Protein AF-A0A7K3RYZ8-F1 (afdb_monomer_lite)

Organism: NCBI:txid66428

Foldseek 3Di:
DQLVVVLVVLLVCLVPPPCSLVVVLVVCVVCVVVCCVRHPPVSSVSSPCSVVPDPPDDDPPPPDDPPDDDDDDD

Radius of gyration: 22.55 Å; chains: 1; bounding box: 45×24×78 Å

Secondary structure (DSSP, 8-state):
-HHHHHHHHHHHHHHHSTTHHHHHHHHHHHSHHHHTTTS-HHHHHHHHHHHHHS--------------------

Sequence (74 aa):
EGAARFDRGLVECARDVPGFAALVTRWLADAPEEWAAVVGPSARRTVEALETSRPSMPMPMQAAGREHGSLRPA

Structure (mmC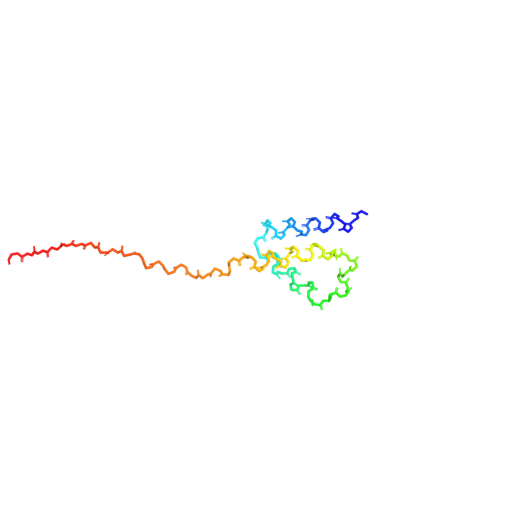IF, N/CA/C/O backbone):
data_AF-A0A7K3RYZ8-F1
#
_entry.id   AF-A0A7K3RYZ8-F1
#
loop_
_atom_site.group_PDB
_atom_site.id
_atom_site.type_symbol
_atom_site.label_atom_id
_atom_site.label_alt_id
_atom_site.label_comp_id
_atom_site.label_asym_id
_atom_site.label_entity_id
_atom_site.label_seq_id
_atom_site.pdbx_PDB_ins_code
_atom_site.Cartn_x
_atom_site.Cartn_y
_atom_site.Cartn_z
_atom_site.occupancy
_atom_site.B_iso_or_equiv
_atom_site.auth_seq_id
_atom_site.auth_comp_id
_atom_site.auth_asym_id
_atom_site.auth_atom_id
_atom_site.pdbx_PDB_model_num
ATOM 1 N N . GLU A 1 1 ? 1.926 2.645 -18.966 1.00 63.53 1 GLU A N 1
ATOM 2 C CA . GLU A 1 1 ? 0.835 3.256 -18.165 1.00 63.53 1 GLU A CA 1
ATOM 3 C C . GLU A 1 1 ? 0.241 2.344 -17.079 1.00 63.53 1 GLU A C 1
ATOM 5 O O . GLU A 1 1 ? -0.297 2.865 -16.111 1.00 63.53 1 GLU A O 1
ATOM 10 N N . GLY A 1 2 ? 0.364 1.010 -17.168 1.00 79.88 2 GLY A N 1
ATOM 11 C CA . GLY A 1 2 ? -0.230 0.083 -16.187 1.00 79.88 2 GLY A CA 1
ATOM 12 C C . GLY A 1 2 ? 0.280 0.227 -14.746 1.00 79.88 2 GLY A C 1
ATOM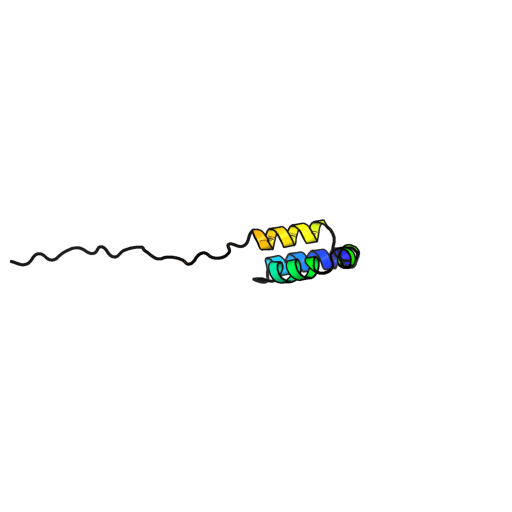 13 O O . GLY A 1 2 ? -0.537 0.323 -13.838 1.00 79.88 2 GLY A O 1
ATOM 14 N N . ALA A 1 3 ? 1.600 0.320 -14.537 1.00 85.12 3 ALA A N 1
ATOM 15 C CA . ALA A 1 3 ? 2.193 0.419 -13.195 1.00 85.12 3 ALA A CA 1
ATOM 16 C C . ALA A 1 3 ? 1.716 1.662 -12.422 1.00 85.12 3 ALA A C 1
ATOM 18 O O . ALA A 1 3 ? 1.289 1.558 -11.281 1.00 85.12 3 ALA A O 1
ATOM 19 N N . ALA A 1 4 ? 1.656 2.826 -13.079 1.00 90.19 4 ALA A N 1
ATOM 20 C CA . ALA A 1 4 ? 1.146 4.049 -12.454 1.00 90.19 4 ALA A CA 1
ATOM 21 C C . ALA A 1 4 ? -0.344 3.944 -12.074 1.00 90.19 4 ALA A C 1
ATOM 23 O O . ALA A 1 4 ? -0.776 4.484 -11.055 1.00 90.19 4 ALA A O 1
ATOM 24 N N . ARG A 1 5 ? -1.146 3.240 -12.884 1.00 93.69 5 ARG A N 1
ATOM 25 C CA . ARG A 1 5 ? -2.563 2.997 -12.581 1.00 93.69 5 ARG A CA 1
ATOM 26 C C . ARG A 1 5 ? -2.733 1.988 -11.443 1.00 93.69 5 ARG A C 1
ATOM 28 O O . ARG A 1 5 ? -3.615 2.179 -10.610 1.00 93.69 5 ARG A O 1
ATOM 35 N N . PHE A 1 6 ? -1.888 0.959 -11.397 1.00 94.06 6 PHE A N 1
ATOM 36 C CA . PHE A 1 6 ? -1.839 -0.008 -10.304 1.00 94.06 6 PHE A CA 1
ATOM 37 C C . PHE A 1 6 ? -1.462 0.667 -8.983 1.00 94.06 6 PHE A C 1
ATOM 39 O O . PHE A 1 6 ? -2.210 0.553 -8.019 1.00 94.06 6 PHE A O 1
ATOM 46 N N . ASP A 1 7 ? -0.381 1.451 -8.967 1.00 95.88 7 ASP A N 1
ATOM 47 C CA . ASP A 1 7 ? 0.078 2.216 -7.803 1.00 95.88 7 ASP A CA 1
ATOM 48 C C . ASP A 1 7 ? -1.030 3.099 -7.223 1.00 95.88 7 ASP A C 1
ATOM 50 O O . ASP A 1 7 ? -1.264 3.121 -6.012 1.00 95.88 7 ASP A O 1
ATOM 54 N N . ARG A 1 8 ? -1.755 3.807 -8.096 1.00 96.31 8 ARG A N 1
ATOM 55 C CA . ARG A 1 8 ? -2.889 4.635 -7.688 1.00 96.31 8 ARG A CA 1
ATOM 56 C C . ARG A 1 8 ? -3.997 3.800 -7.045 1.00 96.31 8 ARG A C 1
ATOM 58 O O . ARG A 1 8 ? -4.461 4.165 -5.969 1.00 96.31 8 ARG A O 1
ATOM 65 N N . GLY A 1 9 ? -4.391 2.694 -7.674 1.00 97.19 9 GLY A N 1
ATOM 66 C CA . GLY A 1 9 ? -5.418 1.800 -7.133 1.00 97.19 9 GLY A CA 1
ATOM 67 C C . GLY A 1 9 ? -5.008 1.182 -5.795 1.00 97.19 9 GLY A C 1
ATOM 68 O O . GLY A 1 9 ? -5.817 1.113 -4.877 1.00 97.19 9 GLY A O 1
ATOM 69 N N . LEU A 1 10 ? -3.733 0.814 -5.644 1.00 96.44 10 LEU A N 1
ATOM 70 C CA . LEU A 1 10 ? -3.180 0.283 -4.399 1.00 96.44 10 LEU A CA 1
ATOM 71 C C . LEU A 1 10 ? -3.319 1.289 -3.248 1.00 96.44 10 LEU A C 1
ATOM 73 O O . LEU A 1 10 ? -3.751 0.932 -2.151 1.00 96.44 10 LEU A O 1
ATOM 77 N N . VAL A 1 11 ? -2.974 2.553 -3.510 1.00 97.50 11 VAL A N 1
ATOM 78 C CA . VAL A 1 11 ? -3.077 3.646 -2.534 1.00 97.50 11 VAL A CA 1
ATOM 79 C C . VAL A 1 11 ? -4.535 3.974 -2.210 1.00 97.50 11 VAL A C 1
ATOM 81 O O . VAL A 1 11 ? -4.850 4.204 -1.045 1.00 97.50 11 VAL A O 1
ATOM 84 N N . GLU A 1 12 ? -5.423 3.989 -3.206 1.00 97.88 12 GLU A N 1
ATOM 85 C CA . GLU A 1 12 ? -6.864 4.191 -2.999 1.00 97.88 12 GLU A CA 1
ATOM 86 C C . GLU A 1 12 ? -7.443 3.069 -2.114 1.00 97.88 12 GLU A C 1
ATOM 88 O O . GLU A 1 12 ? -8.013 3.354 -1.062 1.00 97.88 12 GLU A O 1
ATOM 93 N N . CYS A 1 13 ? -7.168 1.795 -2.419 1.00 97.31 13 CYS A N 1
ATOM 94 C CA . CYS A 1 13 ? -7.594 0.671 -1.579 1.00 97.31 13 CYS A CA 1
ATOM 95 C C . CYS A 1 13 ? -7.033 0.738 -0.150 1.00 97.31 13 CYS A C 1
ATOM 97 O O . CYS A 1 13 ? -7.756 0.456 0.803 1.00 97.31 13 CYS A O 1
ATOM 99 N N . ALA A 1 14 ? -5.769 1.133 0.029 1.00 96.44 14 ALA A N 1
ATOM 100 C CA . ALA A 1 14 ? -5.161 1.268 1.355 1.00 96.44 14 ALA A CA 1
ATOM 101 C C . ALA A 1 14 ? -5.806 2.362 2.218 1.00 96.44 14 ALA A C 1
ATOM 103 O O . ALA A 1 14 ? -5.770 2.262 3.445 1.00 96.44 14 ALA A O 1
ATOM 104 N N . ARG A 1 15 ? -6.394 3.388 1.594 1.00 95.25 15 ARG A N 1
ATOM 105 C CA . ARG A 1 15 ? -7.135 4.452 2.285 1.00 95.25 15 ARG A CA 1
ATOM 106 C C . ARG A 1 15 ? -8.564 4.034 2.606 1.00 95.25 15 ARG A C 1
ATOM 108 O O . ARG A 1 15 ? -9.028 4.276 3.718 1.00 95.25 15 ARG A O 1
ATOM 115 N N . ASP A 1 16 ? -9.229 3.397 1.650 1.00 96.62 16 ASP A N 1
ATOM 116 C CA . ASP A 1 16 ? -10.672 3.163 1.716 1.00 96.62 16 ASP A CA 1
ATOM 117 C C . ASP A 1 16 ? -11.034 1.852 2.424 1.00 96.62 16 ASP A C 1
ATOM 119 O O . ASP A 1 16 ? -12.118 1.737 2.996 1.00 96.62 16 ASP A O 1
ATOM 123 N N . VAL A 1 17 ? -10.133 0.860 2.422 1.00 96.06 17 VAL A N 1
ATOM 124 C CA . VAL A 1 17 ? -10.395 -0.476 2.969 1.00 96.06 17 VAL A CA 1
ATOM 125 C C . VAL A 1 17 ? -9.647 -0.685 4.292 1.00 96.06 17 VAL A C 1
ATOM 127 O O . VAL A 1 17 ? -8.421 -0.847 4.313 1.00 96.06 17 VAL A O 1
ATOM 130 N N . PRO A 1 18 ? -10.370 -0.756 5.427 1.00 91.56 18 PRO A N 1
ATOM 131 C CA . PRO A 1 18 ? -9.800 -1.097 6.721 1.00 91.56 18 PRO A CA 1
ATOM 132 C C . PRO A 1 18 ? -8.899 -2.337 6.699 1.00 91.56 18 PRO A C 1
ATOM 134 O 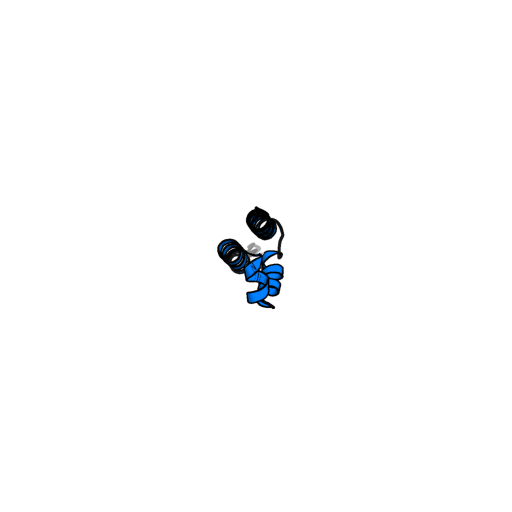O . PRO A 1 18 ? -9.337 -3.424 6.346 1.00 91.56 18 PRO A O 1
ATOM 137 N N . GLY A 1 19 ? -7.647 -2.188 7.140 1.00 92.94 19 GLY A N 1
ATOM 138 C CA . GLY A 1 19 ? -6.700 -3.303 7.283 1.00 92.94 19 GLY A CA 1
ATOM 139 C C . GLY A 1 19 ? -5.994 -3.719 5.990 1.00 92.94 19 GLY A C 1
ATOM 140 O O . GLY A 1 19 ? -5.029 -4.478 6.053 1.00 92.94 19 GLY A O 1
ATOM 141 N N . PHE A 1 20 ? -6.394 -3.179 4.835 1.00 96.38 20 PHE A N 1
ATOM 142 C CA . PHE A 1 20 ? -5.748 -3.481 3.558 1.00 96.38 20 PHE A CA 1
ATOM 143 C C . PHE A 1 20 ? -4.271 -3.083 3.554 1.00 96.38 20 PHE A C 1
ATOM 145 O O . PHE A 1 20 ? -3.431 -3.877 3.138 1.00 96.38 20 PHE A O 1
ATOM 152 N N . ALA A 1 21 ? -3.947 -1.901 4.093 1.00 96.25 21 ALA A N 1
ATOM 153 C CA . ALA A 1 21 ? -2.572 -1.416 4.200 1.00 96.25 21 ALA A CA 1
ATOM 154 C C . ALA A 1 21 ? -1.654 -2.405 4.943 1.00 96.25 21 ALA A C 1
ATOM 156 O O . ALA A 1 21 ? -0.541 -2.662 4.497 1.00 96.25 21 ALA A O 1
ATOM 157 N N . ALA A 1 22 ? -2.136 -3.028 6.023 1.00 95.75 22 ALA A N 1
ATOM 158 C CA . ALA A 1 22 ? -1.367 -4.022 6.771 1.00 95.75 22 ALA A CA 1
ATOM 159 C C . ALA A 1 22 ? -1.149 -5.317 5.973 1.00 95.75 22 ALA A C 1
ATOM 161 O O . ALA A 1 22 ? -0.031 -5.830 5.903 1.00 95.75 22 ALA A O 1
ATOM 162 N N . LEU A 1 23 ? -2.202 -5.829 5.325 1.00 96.31 23 LEU A N 1
ATOM 163 C CA . LEU A 1 23 ? -2.127 -7.049 4.514 1.00 96.31 23 LEU A CA 1
ATOM 164 C C . LEU A 1 23 ? -1.153 -6.896 3.348 1.00 96.31 23 LEU A C 1
ATOM 166 O O . LEU A 1 23 ? -0.294 -7.752 3.136 1.00 96.31 23 LEU A O 1
ATOM 170 N N . VAL A 1 24 ? -1.268 -5.793 2.610 1.00 96.44 24 VAL A N 1
ATOM 171 C CA . VAL A 1 24 ? -0.423 -5.556 1.443 1.00 96.44 24 VAL A CA 1
ATOM 172 C C . VAL A 1 24 ? 1.012 -5.225 1.851 1.00 96.44 24 VAL A C 1
ATOM 174 O O . VAL A 1 24 ? 1.931 -5.696 1.197 1.00 96.44 24 VAL A O 1
ATOM 177 N N . THR A 1 25 ? 1.236 -4.516 2.964 1.00 96.50 25 THR A N 1
ATOM 178 C CA . THR A 1 25 ? 2.594 -4.259 3.479 1.00 96.50 25 THR A CA 1
ATOM 179 C C . THR A 1 25 ? 3.301 -5.569 3.820 1.00 96.50 25 THR A C 1
ATOM 181 O O . THR A 1 25 ? 4.442 -5.776 3.412 1.00 96.50 25 THR A O 1
ATOM 184 N N . ARG A 1 26 ? 2.605 -6.503 4.484 1.00 95.94 26 ARG A N 1
ATOM 185 C CA . ARG A 1 26 ? 3.136 -7.845 4.764 1.00 95.94 26 ARG A CA 1
ATOM 186 C C . ARG A 1 26 ? 3.455 -8.618 3.484 1.00 95.94 26 ARG A C 1
ATOM 188 O O . ARG A 1 26 ? 4.503 -9.245 3.403 1.00 95.94 26 ARG A O 1
ATOM 195 N N . TRP A 1 27 ? 2.570 -8.571 2.494 1.00 94.75 27 TRP A N 1
ATOM 196 C CA . TRP A 1 27 ? 2.775 -9.249 1.213 1.00 94.75 27 TRP A CA 1
ATOM 197 C C . TRP A 1 27 ? 3.955 -8.667 0.416 1.00 94.75 27 TRP A C 1
ATOM 199 O O . TRP A 1 27 ? 4.791 -9.415 -0.081 1.00 94.75 27 TRP A O 1
ATOM 209 N N . LEU A 1 28 ? 4.094 -7.337 0.373 1.00 94.88 28 LEU A N 1
ATOM 210 C CA . LEU A 1 28 ? 5.217 -6.651 -0.281 1.00 94.88 28 LEU A CA 1
ATOM 211 C C . LEU A 1 28 ? 6.561 -6.865 0.431 1.00 94.88 28 LEU A C 1
ATOM 213 O O . LEU A 1 28 ? 7.621 -6.675 -0.174 1.00 94.88 28 LEU A O 1
ATOM 217 N N . ALA A 1 29 ? 6.530 -7.196 1.722 1.00 94.94 29 ALA A N 1
ATOM 218 C CA . ALA A 1 29 ? 7.712 -7.519 2.511 1.00 94.94 29 ALA A CA 1
ATOM 219 C C . ALA A 1 29 ? 8.202 -8.961 2.300 1.00 94.94 29 ALA A C 1
ATOM 221 O O . ALA A 1 29 ? 9.368 -9.228 2.571 1.00 94.94 29 ALA A O 1
ATOM 222 N N . ASP A 1 30 ? 7.349 -9.860 1.802 1.00 96.94 30 ASP A N 1
ATOM 223 C CA . ASP A 1 30 ? 7.689 -11.273 1.583 1.00 96.94 30 ASP A CA 1
ATOM 224 C C . ASP A 1 30 ? 8.703 -11.453 0.436 1.00 96.94 30 ASP A C 1
ATOM 226 O O . ASP A 1 30 ? 9.632 -12.248 0.542 1.00 96.94 30 ASP A O 1
ATOM 230 N N . ALA A 1 31 ? 8.578 -10.646 -0.626 1.00 95.44 31 ALA A N 1
ATOM 231 C CA . ALA A 1 31 ? 9.465 -10.673 -1.793 1.00 95.44 31 ALA A CA 1
ATOM 232 C C . ALA A 1 31 ? 9.714 -9.256 -2.361 1.00 95.44 31 ALA A C 1
ATOM 234 O O . ALA A 1 31 ? 9.210 -8.901 -3.427 1.00 95.44 31 ALA A O 1
ATOM 235 N N . PRO A 1 32 ? 10.470 -8.391 -1.661 1.00 91.94 32 PRO A N 1
ATOM 236 C CA . PRO A 1 32 ? 10.573 -6.973 -2.010 1.00 91.94 32 PRO A CA 1
ATOM 237 C C . PRO A 1 32 ? 11.168 -6.720 -3.400 1.00 91.94 32 PRO A C 1
ATOM 239 O O . PRO A 1 32 ? 10.742 -5.780 -4.070 1.00 91.94 32 PRO A O 1
ATOM 242 N N . GLU A 1 33 ? 12.117 -7.549 -3.842 1.00 94.50 33 GLU A N 1
ATOM 243 C CA . GLU A 1 33 ? 12.752 -7.395 -5.157 1.00 94.50 33 GLU A CA 1
ATOM 244 C C . GLU A 1 33 ? 11.819 -7.786 -6.308 1.00 94.50 33 GLU A C 1
ATOM 246 O O . GLU A 1 33 ? 11.822 -7.132 -7.349 1.00 94.50 33 GLU A O 1
ATOM 251 N N . GLU A 1 34 ? 10.962 -8.788 -6.102 1.00 93.88 34 GLU A N 1
ATOM 252 C CA . GLU A 1 34 ? 9.956 -9.205 -7.084 1.00 93.88 34 GLU A CA 1
ATOM 253 C C . GLU A 1 34 ? 8.901 -8.109 -7.279 1.00 93.88 34 GLU A C 1
ATOM 255 O O . GLU A 1 34 ? 8.559 -7.735 -8.403 1.00 93.88 34 GLU A O 1
ATOM 260 N N . TRP A 1 35 ? 8.443 -7.512 -6.177 1.00 93.00 35 TRP A N 1
ATOM 261 C CA . TRP A 1 35 ? 7.420 -6.470 -6.224 1.00 93.00 35 TRP A CA 1
ATOM 262 C C . TRP A 1 35 ? 7.937 -5.110 -6.708 1.00 93.00 35 TRP A C 1
ATOM 264 O O . TRP A 1 35 ? 7.143 -4.300 -7.188 1.00 93.00 35 TRP A O 1
ATOM 274 N N . ALA A 1 36 ? 9.248 -4.850 -6.654 1.00 92.50 36 ALA A N 1
ATOM 275 C CA . ALA A 1 36 ? 9.839 -3.585 -7.106 1.00 92.50 36 ALA A CA 1
ATOM 276 C C . ALA A 1 36 ? 9.650 -3.317 -8.613 1.00 92.50 36 ALA A C 1
ATOM 278 O O . ALA A 1 36 ? 9.671 -2.163 -9.040 1.00 92.50 36 ALA A O 1
ATOM 279 N N . ALA A 1 37 ? 9.433 -4.361 -9.420 1.00 91.75 37 ALA A N 1
ATOM 280 C CA . ALA A 1 37 ? 9.162 -4.222 -10.852 1.00 91.75 37 ALA A CA 1
ATOM 281 C C . ALA A 1 37 ? 7.748 -3.692 -11.161 1.00 91.75 37 ALA A C 1
ATOM 283 O O . ALA A 1 37 ? 7.512 -3.166 -12.250 1.00 91.75 37 ALA A O 1
ATOM 284 N N . VAL A 1 38 ? 6.801 -3.839 -10.226 1.00 92.12 38 VAL A N 1
ATOM 285 C CA . VAL A 1 38 ? 5.373 -3.541 -10.446 1.00 92.12 38 VAL A CA 1
ATOM 286 C C . VAL A 1 38 ? 4.807 -2.486 -9.499 1.00 92.12 38 VAL A C 1
ATOM 288 O O . VAL A 1 38 ? 3.809 -1.856 -9.847 1.00 92.12 38 VAL A O 1
ATOM 291 N N . VAL A 1 39 ? 5.441 -2.270 -8.342 1.00 94.94 39 VAL A N 1
ATOM 292 C CA . VAL A 1 39 ? 5.032 -1.274 -7.344 1.00 94.94 39 VAL A CA 1
ATOM 293 C C . VAL A 1 39 ? 6.068 -0.168 -7.253 1.00 94.94 39 VAL A C 1
ATOM 295 O O . VAL A 1 39 ? 7.228 -0.400 -6.906 1.00 94.94 39 VAL A O 1
ATOM 298 N N . GLY A 1 40 ? 5.637 1.063 -7.505 1.00 94.81 40 GLY A N 1
ATOM 299 C CA . GLY A 1 40 ? 6.497 2.226 -7.377 1.00 94.81 40 GLY A CA 1
ATOM 300 C C . GLY A 1 40 ? 6.909 2.489 -5.918 1.00 94.81 40 GLY A C 1
ATOM 301 O O . GLY A 1 40 ? 6.095 2.356 -4.996 1.00 94.81 40 GLY A O 1
ATOM 302 N N . PRO A 1 41 ? 8.142 2.971 -5.667 1.00 93.88 41 PRO A N 1
ATOM 303 C CA . PRO A 1 41 ? 8.633 3.241 -4.312 1.00 93.88 41 PRO A CA 1
ATOM 304 C C . PRO A 1 41 ? 7.804 4.299 -3.564 1.00 93.88 41 PRO A C 1
ATOM 306 O O . PRO A 1 41 ? 7.720 4.274 -2.337 1.00 93.88 41 PRO A O 1
ATOM 309 N N . SER A 1 42 ? 7.16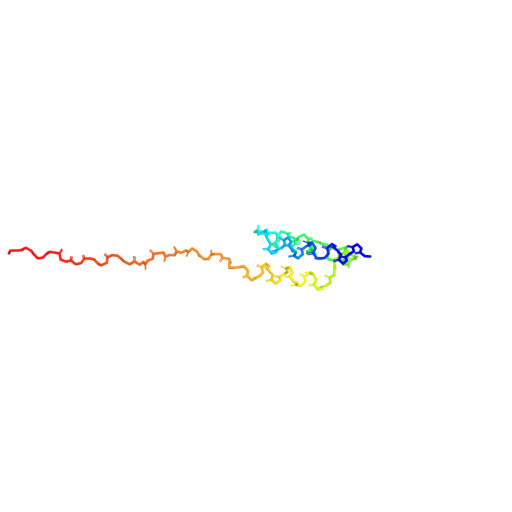4 5.227 -4.283 1.00 95.38 42 SER A N 1
ATOM 310 C CA . SER A 1 42 ? 6.256 6.217 -3.686 1.00 95.38 42 SER A CA 1
ATOM 311 C C . SER A 1 42 ? 4.934 5.598 -3.223 1.00 95.38 42 SER A C 1
ATOM 313 O O . SER A 1 42 ? 4.437 5.957 -2.153 1.00 95.38 42 SER A O 1
ATOM 315 N N . ALA A 1 43 ? 4.372 4.660 -3.994 1.00 96.31 43 ALA A N 1
ATOM 316 C CA . ALA A 1 43 ? 3.159 3.946 -3.608 1.00 96.31 43 ALA A CA 1
ATOM 317 C C . ALA A 1 43 ? 3.429 3.069 -2.382 1.00 96.31 43 ALA A C 1
ATOM 319 O O . ALA A 1 43 ? 2.708 3.175 -1.391 1.00 96.31 43 ALA A O 1
ATOM 320 N N . ARG A 1 44 ? 4.540 2.318 -2.396 1.00 95.38 44 ARG A N 1
ATOM 321 C CA . ARG A 1 44 ? 4.993 1.503 -1.260 1.00 95.38 44 ARG A CA 1
ATOM 322 C C . ARG A 1 44 ? 5.103 2.317 0.034 1.00 95.38 44 ARG A C 1
ATOM 324 O O . ARG A 1 44 ? 4.434 1.987 1.008 1.00 95.38 44 ARG A O 1
ATOM 331 N N . ARG A 1 45 ? 5.838 3.438 0.014 1.00 95.88 45 ARG A N 1
ATOM 332 C CA . ARG A 1 45 ? 5.969 4.326 1.186 1.00 95.88 45 ARG A CA 1
ATOM 333 C C . ARG A 1 45 ? 4.633 4.888 1.668 1.00 95.88 45 ARG A C 1
ATOM 335 O O . ARG A 1 45 ? 4.435 5.054 2.866 1.00 95.88 45 ARG A O 1
ATOM 342 N N . THR A 1 46 ? 3.717 5.195 0.750 1.00 96.88 46 THR A N 1
ATOM 343 C CA . THR A 1 46 ? 2.387 5.701 1.121 1.00 96.88 46 THR A CA 1
ATOM 344 C C . THR A 1 46 ? 1.584 4.638 1.863 1.00 96.88 46 THR A C 1
ATOM 346 O O . THR A 1 46 ? 0.934 4.948 2.856 1.00 96.88 46 THR A O 1
ATOM 349 N N . VAL A 1 47 ? 1.633 3.388 1.408 1.00 96.25 47 VAL A N 1
ATOM 350 C CA . VAL A 1 47 ? 0.894 2.295 2.042 1.00 96.25 47 VAL A CA 1
ATOM 351 C C . VAL A 1 47 ? 1.480 1.924 3.407 1.00 96.25 47 VAL A C 1
ATOM 353 O O . VAL A 1 47 ? 0.723 1.784 4.364 1.00 96.25 47 VAL A O 1
ATOM 356 N N . GLU A 1 48 ? 2.807 1.870 3.530 1.00 95.56 48 GLU A N 1
ATOM 357 C CA . GLU A 1 48 ? 3.505 1.676 4.813 1.00 95.56 48 GLU A CA 1
ATOM 358 C C . GLU A 1 48 ? 3.166 2.803 5.815 1.00 95.56 48 GLU A C 1
ATOM 360 O O . GLU A 1 48 ? 2.907 2.562 6.995 1.00 95.56 48 GLU A O 1
ATOM 365 N N . ALA A 1 49 ? 3.071 4.054 5.348 1.00 95.88 49 ALA A N 1
ATOM 366 C CA . ALA A 1 49 ? 2.642 5.173 6.187 1.00 95.88 49 ALA A CA 1
ATOM 367 C C . ALA A 1 49 ? 1.180 5.042 6.654 1.00 95.88 49 ALA A C 1
ATOM 369 O O . ALA A 1 49 ? 0.851 5.435 7.771 1.00 95.88 49 ALA A O 1
ATOM 370 N N . LEU A 1 50 ? 0.289 4.495 5.822 1.00 94.81 50 LEU A N 1
ATOM 371 C CA . LEU A 1 50 ? -1.119 4.281 6.178 1.00 94.81 50 LEU A CA 1
ATOM 372 C C . LEU A 1 50 ? -1.310 3.114 7.154 1.00 94.81 50 LEU A C 1
ATOM 374 O O . LEU A 1 50 ? -2.211 3.167 7.990 1.00 94.81 50 LEU A O 1
ATOM 378 N N . GLU A 1 51 ? -0.469 2.085 7.063 1.00 93.06 51 GLU A N 1
ATOM 379 C CA . GLU A 1 51 ? -0.413 0.987 8.032 1.00 93.06 51 GLU A CA 1
ATOM 380 C C . GLU A 1 51 ? -0.034 1.518 9.422 1.00 93.06 51 GLU A C 1
ATOM 382 O O . GLU A 1 51 ? -0.795 1.342 10.372 1.00 93.06 51 GLU A O 1
ATOM 387 N N . THR A 1 52 ? 1.056 2.282 9.502 1.00 88.44 52 THR A N 1
ATOM 388 C CA . THR A 1 52 ? 1.568 2.853 10.760 1.00 88.44 52 THR A CA 1
ATOM 389 C C . THR A 1 52 ? 0.713 3.989 11.332 1.00 88.44 52 THR A C 1
ATOM 391 O O . THR A 1 52 ? 0.669 4.177 12.547 1.00 88.44 52 THR A O 1
ATOM 394 N N . SER A 1 53 ? 0.018 4.757 10.485 1.00 83.50 53 SER A N 1
ATOM 395 C CA . SER A 1 53 ? -0.831 5.879 10.924 1.00 83.50 53 SER A CA 1
ATOM 396 C C . SER A 1 53 ? -2.159 5.432 11.525 1.00 83.50 53 SER A C 1
ATOM 398 O O . SER A 1 53 ? -2.864 6.241 12.136 1.00 83.50 53 SER A O 1
ATOM 400 N N . ARG A 1 54 ? -2.557 4.170 11.335 1.00 66.56 54 ARG A N 1
ATOM 401 C CA . ARG A 1 54 ? -3.816 3.693 11.890 1.00 66.56 54 ARG A CA 1
ATOM 402 C C . ARG A 1 54 ? -3.632 3.487 13.392 1.00 66.56 54 ARG A C 1
ATOM 404 O O . ARG A 1 54 ? -2.750 2.725 13.781 1.00 66.56 54 ARG A O 1
ATOM 411 N N . PRO A 1 55 ? -4.449 4.115 14.255 1.00 60.47 55 PRO A N 1
ATOM 412 C CA . PRO A 1 55 ? -4.377 3.824 15.673 1.00 60.47 55 PRO A CA 1
ATOM 413 C C . PRO A 1 55 ? -4.687 2.338 15.849 1.00 60.47 55 PRO A C 1
ATOM 415 O O . PRO A 1 55 ? -5.807 1.894 15.585 1.00 60.47 55 PRO A O 1
ATOM 418 N N . SER A 1 56 ? -3.679 1.569 16.262 1.00 60.84 56 SER A N 1
ATOM 419 C CA . SER A 1 56 ? -3.868 0.261 16.880 1.00 60.84 56 SER A CA 1
ATOM 420 C C . SER A 1 56 ? -4.748 0.533 18.089 1.00 60.84 56 SER A C 1
ATOM 422 O O . SER A 1 56 ? -4.248 1.054 19.079 1.00 60.84 56 SER A O 1
ATOM 424 N N . MET A 1 57 ? -6.072 0.403 17.933 1.00 60.41 57 MET A N 1
ATOM 425 C CA . MET A 1 57 ? -7.043 0.929 18.894 1.00 60.41 57 MET A CA 1
ATOM 426 C C . MET A 1 57 ? -6.668 0.443 20.298 1.00 60.41 57 MET A C 1
ATOM 428 O O . MET A 1 57 ? -6.833 -0.747 20.576 1.00 60.41 57 MET A O 1
ATOM 432 N N . PRO A 1 58 ? -6.188 1.316 21.204 1.00 62.97 58 PRO A N 1
ATOM 433 C CA . PRO A 1 58 ? -6.177 0.970 22.607 1.00 62.97 58 PRO A CA 1
ATOM 434 C C . PRO A 1 58 ? -7.645 0.960 23.035 1.00 62.97 58 PRO A C 1
ATOM 436 O O . PRO A 1 58 ? -8.405 1.863 22.675 1.00 62.97 58 PRO A O 1
ATOM 439 N N . MET A 1 59 ? -8.063 -0.082 23.754 1.00 66.75 59 MET A N 1
ATOM 440 C CA . MET A 1 59 ? -9.392 -0.166 24.361 1.00 66.75 59 MET A CA 1
ATOM 441 C C . MET A 1 59 ? -9.834 1.195 24.928 1.00 66.75 59 MET A C 1
ATOM 443 O O . MET A 1 59 ? -9.075 1.795 25.695 1.00 66.75 59 MET A O 1
ATOM 447 N N . PRO A 1 60 ? -11.063 1.668 24.654 1.00 66.06 60 PRO A N 1
ATOM 448 C CA . PRO A 1 60 ? -11.622 2.751 25.438 1.00 66.06 60 PRO A CA 1
ATOM 449 C C . PRO A 1 60 ? -11.886 2.209 26.846 1.00 66.06 60 PRO A C 1
ATOM 451 O O . PRO A 1 60 ? -12.902 1.565 27.101 1.00 66.06 60 PRO A O 1
ATOM 454 N N . MET A 1 61 ? -10.973 2.469 27.780 1.00 72.94 61 MET A N 1
ATOM 455 C CA . MET A 1 61 ? -11.297 2.389 29.197 1.00 72.94 61 MET A CA 1
ATOM 456 C C . MET A 1 61 ? -12.240 3.555 29.496 1.00 72.94 61 MET A C 1
ATOM 458 O O . MET A 1 61 ? -11.806 4.663 29.803 1.00 72.94 61 MET A O 1
ATOM 462 N N . GLN A 1 62 ? -13.546 3.330 29.338 1.00 66.62 62 GLN A N 1
ATOM 463 C CA . GLN A 1 62 ? -14.570 4.278 29.772 1.00 66.62 62 GLN A CA 1
ATOM 464 C C . GLN A 1 62 ? -14.677 4.241 31.298 1.00 66.62 62 GLN A C 1
ATOM 466 O O . GLN A 1 62 ? -15.624 3.713 31.871 1.00 66.62 62 GLN A O 1
ATOM 471 N N . ALA A 1 63 ? -13.675 4.809 31.960 1.00 59.06 63 ALA A N 1
ATOM 472 C CA . ALA A 1 63 ? -13.773 5.256 33.337 1.00 59.06 63 ALA 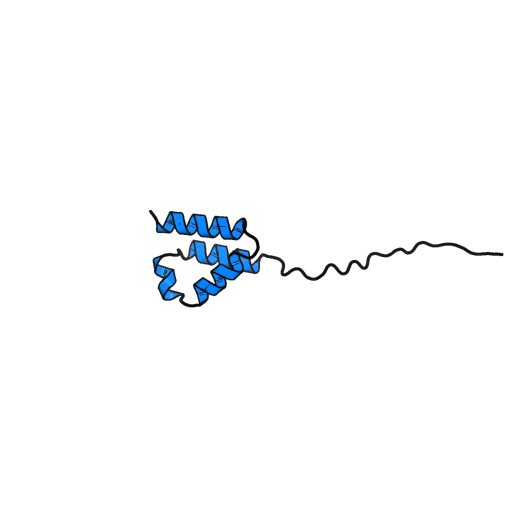A CA 1
ATOM 473 C C . ALA A 1 63 ? -14.177 6.737 33.317 1.00 59.06 63 ALA A C 1
ATOM 475 O O . ALA A 1 63 ? -13.352 7.625 33.502 1.00 59.06 63 ALA A O 1
ATOM 476 N N . ALA A 1 64 ? -15.452 7.006 33.039 1.00 57.38 64 ALA A N 1
ATOM 477 C CA . ALA A 1 64 ? -16.063 8.303 33.302 1.00 57.38 64 ALA A CA 1
ATOM 478 C C . ALA A 1 64 ? -17.278 8.065 34.202 1.00 57.38 64 ALA A C 1
ATOM 480 O O . ALA A 1 64 ? -18.201 7.329 33.856 1.00 57.38 64 ALA A O 1
ATOM 481 N N . GLY A 1 65 ? -17.178 8.604 35.414 1.00 62.81 65 GLY A N 1
ATOM 482 C CA . GLY A 1 65 ? -17.969 8.227 36.570 1.00 62.81 65 GLY A CA 1
ATOM 483 C C . GLY A 1 65 ? -19.465 8.516 36.489 1.00 62.81 65 GLY A C 1
ATOM 484 O O . GLY A 1 65 ? -19.953 9.365 35.747 1.00 62.81 65 GLY A O 1
ATOM 485 N N . ARG A 1 66 ? -20.185 7.854 37.392 1.00 62.44 66 ARG A N 1
ATOM 486 C CA . ARG A 1 66 ? -21.313 8.482 38.074 1.00 62.44 66 ARG A CA 1
ATOM 487 C C . ARG A 1 66 ? -20.997 8.564 39.553 1.00 62.44 66 ARG A C 1
ATOM 489 O O . ARG A 1 66 ? -21.397 7.729 40.352 1.00 62.44 66 ARG A O 1
ATOM 496 N N . GLU A 1 67 ? -20.306 9.639 39.887 1.00 62.59 67 GLU A N 1
ATOM 497 C CA . GLU A 1 67 ? -20.527 10.336 41.141 1.00 62.59 67 GLU A CA 1
ATOM 498 C C . GLU A 1 67 ? -21.943 10.926 41.027 1.00 62.59 67 GLU A C 1
ATOM 500 O O . GLU A 1 67 ? -22.181 11.851 40.257 1.00 62.59 67 GLU A O 1
ATOM 505 N N . HIS A 1 68 ? -22.930 10.309 41.671 1.00 61.0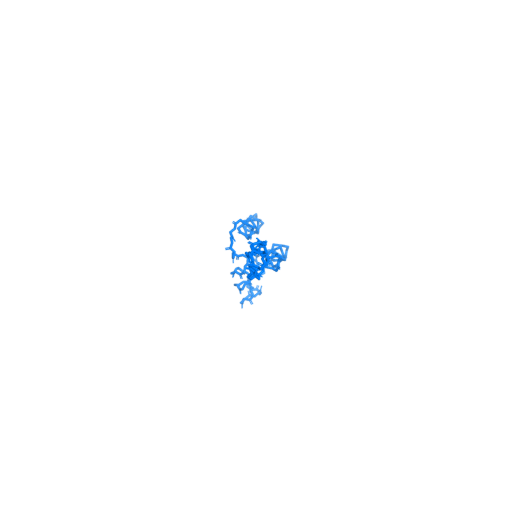0 68 HIS A N 1
ATOM 506 C CA . HIS A 1 68 ? -24.218 10.944 41.943 1.00 61.00 68 HIS A CA 1
ATOM 507 C C . HIS A 1 68 ? -24.411 10.877 43.446 1.00 61.00 68 HIS A C 1
ATOM 509 O O . HIS A 1 68 ? -24.512 9.801 44.032 1.00 61.00 68 HIS A O 1
ATOM 515 N N . GLY A 1 69 ? -24.346 12.056 44.055 1.00 64.44 69 GLY A N 1
ATOM 516 C CA . GLY A 1 69 ? -24.460 12.230 45.484 1.00 64.44 69 GLY A CA 1
ATOM 517 C C . GLY A 1 69 ? -25.863 11.989 46.029 1.00 64.44 69 GLY A C 1
ATOM 518 O O . GLY A 1 69 ? -26.828 11.778 45.301 1.00 64.44 69 GLY A O 1
ATOM 519 N N . SER A 1 70 ? -25.921 12.169 47.348 1.00 63.50 70 SER A N 1
ATOM 520 C CA . SER A 1 70 ? -27.113 12.264 48.188 1.00 63.50 70 SER A CA 1
ATOM 521 C C . SER A 1 70 ? -27.857 10.946 48.406 1.00 63.50 70 SER A C 1
ATOM 523 O O . SER A 1 70 ? -28.432 10.381 47.488 1.00 63.50 70 SER A O 1
ATOM 525 N N . LEU A 1 71 ? -27.882 10.476 49.655 1.00 55.03 71 LEU A N 1
ATOM 526 C CA . LEU A 1 71 ? -28.948 10.827 50.597 1.00 55.03 71 LEU A CA 1
ATOM 527 C C . LEU A 1 71 ? -28.401 10.710 52.030 1.00 55.03 71 LEU A C 1
ATOM 529 O O . LEU A 1 71 ? -27.916 9.657 52.435 1.00 55.03 71 LEU A O 1
ATOM 533 N N . ARG A 1 72 ? -28.481 11.801 52.802 1.00 66.56 72 ARG A N 1
ATOM 534 C CA . ARG A 1 72 ? -28.531 11.715 54.267 1.00 66.56 72 ARG A CA 1
ATOM 535 C C . ARG A 1 72 ? -29.961 11.337 54.656 1.00 66.56 72 ARG A C 1
ATOM 537 O O . ARG A 1 72 ? -30.875 12.003 54.167 1.00 66.56 72 ARG A O 1
ATOM 544 N N . PRO A 1 73 ? -30.163 10.365 55.555 1.00 67.75 73 PRO A N 1
ATOM 545 C CA . PRO A 1 73 ? -31.400 10.285 56.315 1.00 67.75 73 PRO A CA 1
ATOM 546 C C . PRO A 1 73 ? -31.166 10.461 57.824 1.00 67.75 73 PRO A C 1
ATOM 548 O O . PRO A 1 73 ? -30.217 9.907 58.371 1.00 67.75 73 PRO A O 1
ATOM 551 N N . ALA A 1 74 ? -32.085 11.255 58.390 1.00 63.31 74 ALA A N 1
ATOM 552 C CA . ALA A 1 74 ? -32.603 11.366 59.763 1.00 63.31 74 ALA A CA 1
ATOM 553 C C . ALA A 1 74 ? -31.640 11.237 60.954 1.00 63.31 74 ALA A C 1
ATOM 555 O O . ALA A 1 74 ? -31.270 10.101 61.317 1.00 63.31 74 ALA A O 1
#

pLDDT: mean 85.06, std 14.58, range [55.03, 97.88]